Protein AF-A0A932QXE9-F1 (afdb_monomer_lite)

pLDDT: mean 86.68, std 8.73, range [63.66, 95.31]

Radius of gyration: 13.83 Å; chains: 1; bounding box: 29×25×40 Å

Secondary structure (DSSP, 8-state):
-HHHHHHHHHHHHHHHHHTT-PPPS---HHHHHHHTT-TT--HHHHHHHHHHHHHHHHHHS-S-HHHHHHH--HHHHHHHHHHHHHHHHHHHTT--

Sequence (96 aa):
MEHGHAALEKLIKGIITERDKNPPRIHSLLKLVSITLIDNVDDDIKTTLKELDRLYISVRYPDDINYIQSLLPEAKVDEVLKKVKGIYTMLEKNLK

Foldseek 3Di:
DQVLLVLLQVLLCLLCVVVVHHQDPDSQSLVSNVSNPDPPCDPVNSVLSNVVVVLNVCVVPPPDPVVNCVVDPPVNVVVSVVSSVVVSVVSVVSHD

Structure (mmCIF, N/CA/C/O backbone):
data_AF-A0A932QXE9-F1
#
_entry.id   AF-A0A932QXE9-F1
#
loop_
_atom_site.group_PDB
_atom_site.id
_atom_site.type_symbol
_atom_site.label_atom_id
_atom_site.label_alt_id
_atom_site.label_comp_id
_atom_site.label_asym_id
_atom_site.label_entity_id
_atom_site.label_seq_id
_atom_site.pdbx_PDB_ins_code
_atom_site.Cartn_x
_atom_site.Cartn_y
_atom_site.Cartn_z
_atom_site.occupancy
_atom_site.B_iso_or_equiv
_atom_site.auth_seq_id
_atom_site.auth_comp_id
_atom_site.auth_asym_id
_atom_site.auth_atom_id
_atom_site.pdbx_PDB_model_num
ATOM 1 N N . MET A 1 1 ? 9.332 -5.257 -7.366 1.00 69.94 1 MET A N 1
ATOM 2 C CA . MET A 1 1 ? 7.931 -4.796 -7.519 1.00 69.94 1 MET A CA 1
ATOM 3 C C . MET A 1 1 ? 6.949 -5.698 -6.791 1.00 69.94 1 MET A C 1
ATOM 5 O O . MET A 1 1 ? 6.252 -5.208 -5.913 1.00 69.94 1 MET A O 1
ATOM 9 N N . GLU A 1 2 ? 6.956 -7.006 -7.065 1.00 80.25 2 GLU A N 1
ATOM 10 C CA . GLU A 1 2 ? 6.088 -7.984 -6.390 1.00 80.25 2 GLU A CA 1
ATOM 11 C C . GLU A 1 2 ? 6.183 -7.936 -4.855 1.00 80.25 2 GLU A C 1
ATOM 13 O O . GLU A 1 2 ? 5.176 -7.793 -4.167 1.00 80.25 2 GLU A O 1
ATOM 18 N N . HIS A 1 3 ? 7.405 -7.953 -4.312 1.00 85.50 3 HIS A N 1
ATOM 19 C CA . HIS A 1 3 ? 7.622 -7.891 -2.864 1.00 85.50 3 HIS A CA 1
ATOM 20 C C . HIS A 1 3 ? 7.159 -6.571 -2.233 1.00 85.50 3 HIS A C 1
ATOM 22 O O . HIS A 1 3 ? 6.644 -6.586 -1.121 1.00 85.50 3 HIS A O 1
ATOM 28 N N . GLY A 1 4 ? 7.306 -5.443 -2.937 1.00 87.62 4 GLY A N 1
ATOM 29 C CA . GLY A 1 4 ? 6.864 -4.134 -2.446 1.00 87.62 4 GLY A CA 1
ATOM 30 C C . GLY A 1 4 ? 5.342 -4.045 -2.352 1.00 87.62 4 GLY A C 1
ATOM 31 O O . GLY A 1 4 ? 4.811 -3.597 -1.339 1.00 87.62 4 GLY A O 1
ATOM 32 N N . HIS A 1 5 ? 4.644 -4.554 -3.372 1.00 92.38 5 HIS A N 1
ATOM 33 C CA . HIS A 1 5 ? 3.187 -4.696 -3.345 1.00 92.38 5 HIS A CA 1
ATOM 34 C C . HIS A 1 5 ? 2.745 -5.613 -2.197 1.00 92.38 5 HIS A C 1
ATOM 36 O O . HIS A 1 5 ? 1.973 -5.195 -1.335 1.00 92.38 5 HIS A O 1
ATOM 42 N N . ALA A 1 6 ? 3.315 -6.819 -2.112 1.00 90.94 6 ALA A N 1
ATOM 43 C CA . ALA A 1 6 ? 2.947 -7.803 -1.098 1.00 90.94 6 ALA A CA 1
ATOM 44 C C . ALA A 1 6 ? 3.252 -7.346 0.342 1.00 90.94 6 ALA A C 1
ATOM 46 O O . ALA A 1 6 ? 2.567 -7.782 1.270 1.00 90.94 6 ALA A O 1
ATOM 47 N N . ALA A 1 7 ? 4.278 -6.512 0.546 1.00 93.88 7 ALA A N 1
ATOM 48 C CA . ALA A 1 7 ? 4.593 -5.911 1.840 1.00 93.88 7 ALA A CA 1
ATOM 49 C C . ALA A 1 7 ? 3.513 -4.906 2.264 1.00 93.88 7 ALA A C 1
ATOM 51 O O . ALA A 1 7 ? 2.970 -5.025 3.363 1.00 93.88 7 ALA A O 1
ATOM 52 N N . LEU A 1 8 ? 3.143 -3.975 1.375 1.00 95.12 8 LEU A N 1
ATOM 53 C CA . LEU A 1 8 ? 2.057 -3.025 1.633 1.00 95.12 8 LEU A CA 1
ATOM 54 C C . LEU A 1 8 ? 0.718 -3.738 1.838 1.00 95.12 8 LEU A C 1
ATOM 56 O O . LEU A 1 8 ? -0.031 -3.376 2.739 1.00 95.12 8 LEU A O 1
ATOM 60 N N . GLU A 1 9 ? 0.429 -4.784 1.061 1.00 95.31 9 GLU A N 1
ATOM 61 C CA . GLU A 1 9 ? -0.799 -5.566 1.216 1.00 95.31 9 GLU A CA 1
ATOM 62 C C . GLU A 1 9 ? -0.911 -6.164 2.623 1.00 95.31 9 GLU A C 1
ATOM 64 O O . GLU A 1 9 ? -1.948 -6.025 3.274 1.00 95.31 9 GLU A O 1
ATOM 69 N N . LYS A 1 10 ? 0.153 -6.823 3.099 1.00 94.81 10 LYS A N 1
ATOM 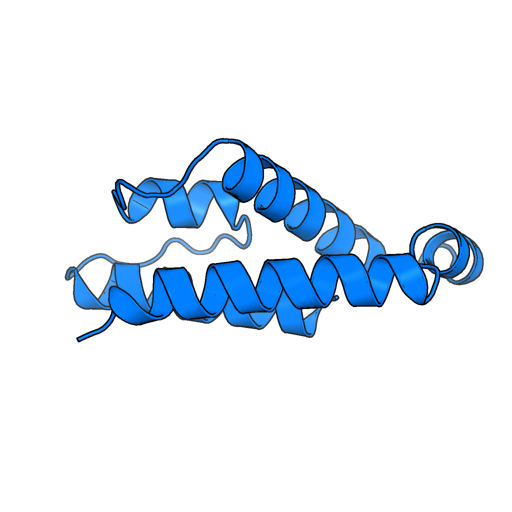70 C CA . LYS A 1 10 ? 0.175 -7.438 4.432 1.00 94.81 10 LYS A CA 1
ATOM 71 C C . LYS A 1 10 ? 0.050 -6.390 5.530 1.00 94.81 10 LYS A C 1
ATOM 73 O O . LYS A 1 10 ? -0.735 -6.596 6.449 1.00 94.81 10 LYS A O 1
ATOM 78 N N . LEU A 1 11 ? 0.755 -5.265 5.401 1.00 95.12 11 LEU A N 1
ATOM 79 C CA . LEU A 1 11 ? 0.667 -4.152 6.345 1.00 95.12 11 LEU A CA 1
ATOM 80 C C . LEU A 1 11 ? -0.765 -3.608 6.438 1.00 95.12 11 LEU A C 1
ATOM 82 O O . LEU A 1 11 ? -1.335 -3.552 7.524 1.00 95.12 11 LEU A O 1
ATOM 86 N N . ILE A 1 12 ? -1.384 -3.273 5.303 1.00 94.75 12 ILE A N 1
ATOM 87 C CA . ILE A 1 12 ? -2.750 -2.734 5.280 1.00 94.75 12 ILE A CA 1
ATOM 88 C C . ILE A 1 12 ? -3.741 -3.754 5.858 1.00 94.75 12 ILE A C 1
ATOM 90 O O . ILE A 1 12 ? -4.605 -3.387 6.650 1.00 94.75 12 ILE A O 1
ATOM 94 N N . LYS A 1 13 ? -3.612 -5.044 5.517 1.00 94.81 13 LYS A N 1
ATOM 95 C CA . LYS A 1 13 ? -4.456 -6.104 6.098 1.00 94.81 13 LYS A CA 1
ATOM 96 C C . LYS A 1 13 ? -4.238 -6.267 7.605 1.00 94.81 13 LYS A C 1
ATOM 98 O O . LYS A 1 13 ? -5.211 -6.526 8.311 1.00 94.81 13 LYS A O 1
ATOM 103 N N . GLY A 1 14 ? -3.013 -6.072 8.093 1.00 94.25 14 GLY A N 1
ATOM 104 C CA . GLY A 1 14 ? -2.700 -5.995 9.521 1.00 94.25 14 GLY A CA 1
ATOM 105 C C . GLY A 1 14 ? -3.467 -4.864 10.204 1.00 94.25 14 GLY A C 1
ATOM 106 O O . GLY A 1 14 ? -4.215 -5.126 11.138 1.00 94.25 14 GLY A O 1
ATOM 107 N N . ILE A 1 15 ? -3.412 -3.648 9.649 1.00 93.56 15 ILE A N 1
ATOM 108 C CA . ILE A 1 15 ? -4.152 -2.483 10.172 1.00 93.56 15 ILE A CA 1
ATOM 109 C C . ILE A 1 15 ? -5.668 -2.733 10.186 1.00 93.56 15 ILE A C 1
ATOM 111 O O . ILE A 1 15 ? -6.360 -2.329 11.117 1.00 93.56 15 ILE A O 1
ATOM 115 N N . ILE A 1 16 ? -6.216 -3.387 9.154 1.00 93.75 16 ILE A N 1
ATOM 116 C CA . ILE A 1 16 ? -7.639 -3.764 9.134 1.00 93.75 16 ILE A CA 1
ATOM 117 C C . ILE A 1 16 ? -7.945 -4.736 10.284 1.00 93.75 16 ILE A C 1
ATOM 119 O O . ILE A 1 16 ? -8.942 -4.554 10.980 1.00 93.75 16 ILE A O 1
ATOM 123 N N . THR A 1 17 ? -7.078 -5.729 10.491 1.00 93.19 17 THR A N 1
ATOM 124 C CA . THR A 1 17 ? -7.243 -6.766 11.520 1.00 93.19 17 THR A CA 1
ATOM 125 C C . THR A 1 17 ? -7.171 -6.189 12.933 1.00 93.19 17 THR A C 1
ATOM 127 O O . THR A 1 17 ? -8.017 -6.522 13.754 1.00 93.19 17 THR A O 1
ATOM 130 N N . GLU A 1 18 ? -6.239 -5.272 13.209 1.00 91.25 18 GLU A N 1
ATOM 131 C CA . GLU A 1 18 ? -6.129 -4.586 14.511 1.00 91.25 18 GLU A CA 1
ATOM 132 C C . GLU A 1 18 ? -7.360 -3.754 14.878 1.00 91.25 18 GLU A C 1
ATOM 134 O O . GLU A 1 18 ? -7.590 -3.451 16.045 1.00 91.25 18 GLU A O 1
ATOM 139 N N . ARG A 1 19 ? -8.165 -3.370 13.887 1.00 89.50 19 ARG A N 1
ATOM 140 C CA . ARG A 1 19 ? -9.414 -2.625 14.089 1.00 89.50 19 ARG A CA 1
ATOM 141 C C . ARG A 1 19 ? -10.625 -3.551 14.210 1.00 89.50 19 ARG A C 1
ATOM 143 O O . ARG A 1 19 ? -11.733 -3.136 13.871 1.00 89.50 19 ARG A O 1
ATOM 150 N N . ASP A 1 20 ? -10.398 -4.801 14.611 1.00 84.62 20 ASP A N 1
ATOM 151 C CA . ASP A 1 20 ? -11.395 -5.868 14.755 1.00 84.62 20 ASP A CA 1
ATOM 152 C C . ASP A 1 20 ? -12.230 -6.114 13.482 1.00 84.62 20 ASP A C 1
ATOM 154 O O . ASP A 1 20 ? -13.383 -6.550 13.529 1.00 84.62 20 ASP A O 1
ATOM 158 N N . LYS A 1 21 ? -11.653 -5.837 12.303 1.00 86.25 21 LYS A N 1
ATOM 159 C CA . LYS A 1 21 ? -12.276 -6.115 11.003 1.00 86.25 21 LYS A CA 1
ATOM 160 C C . LYS A 1 21 ? -11.590 -7.296 10.330 1.00 86.25 21 LYS A C 1
ATOM 162 O O . LYS A 1 21 ? -10.373 -7.428 10.344 1.00 86.25 21 LYS A O 1
ATOM 167 N N . ASN A 1 22 ? -12.370 -8.107 9.622 1.00 90.50 22 ASN A N 1
ATOM 168 C CA . ASN A 1 22 ? -11.814 -9.149 8.764 1.00 90.50 22 ASN A CA 1
ATOM 169 C C . ASN A 1 22 ? -11.338 -8.545 7.431 1.00 90.50 22 ASN A C 1
ATOM 171 O O . ASN A 1 22 ? -12.163 -7.989 6.695 1.00 90.50 22 ASN A O 1
ATOM 175 N N . PRO A 1 23 ? -10.044 -8.655 7.073 1.00 91.50 23 PRO A N 1
ATOM 176 C CA . PRO A 1 23 ? -9.562 -8.144 5.799 1.00 91.50 23 PRO A CA 1
ATOM 177 C C . PRO A 1 23 ? -10.166 -8.937 4.628 1.00 91.50 23 PRO A C 1
ATOM 179 O O . PRO A 1 23 ? -10.145 -10.172 4.634 1.00 91.50 23 PRO A O 1
ATOM 182 N N . PRO A 1 24 ? -10.682 -8.265 3.583 1.00 92.06 24 PRO A N 1
ATOM 183 C CA . PRO A 1 24 ? -11.222 -8.955 2.420 1.00 92.06 24 PRO A CA 1
ATOM 184 C C . PRO A 1 24 ? -10.127 -9.705 1.650 1.00 92.06 24 PRO A C 1
ATOM 186 O O . PRO A 1 24 ? -8.966 -9.288 1.589 1.00 92.06 24 PRO A O 1
ATOM 189 N N . ARG A 1 25 ? -10.519 -10.798 0.986 1.00 92.25 25 ARG A N 1
ATOM 190 C CA . ARG A 1 25 ? -9.646 -11.611 0.119 1.00 92.25 25 ARG A CA 1
ATOM 191 C C . ARG A 1 25 ? -9.428 -10.946 -1.245 1.00 92.25 25 ARG A C 1
ATOM 193 O O . ARG A 1 25 ? -9.792 -11.486 -2.282 1.00 92.25 25 ARG A O 1
ATOM 200 N N . ILE A 1 26 ? -8.859 -9.744 -1.227 1.00 92.81 26 ILE A N 1
ATOM 201 C CA . ILE A 1 26 ? -8.476 -8.967 -2.411 1.00 92.81 26 ILE A CA 1
ATOM 202 C C . ILE A 1 26 ? -7.007 -8.540 -2.310 1.00 92.81 26 ILE A C 1
ATOM 204 O O . ILE A 1 26 ? -6.443 -8.499 -1.214 1.00 92.81 26 ILE A O 1
ATOM 208 N N . HIS A 1 27 ? -6.417 -8.200 -3.456 1.00 90.06 27 HIS A N 1
ATOM 209 C CA . HIS A 1 27 ? -5.027 -7.736 -3.578 1.00 90.06 27 HIS A CA 1
ATOM 210 C C . HIS A 1 27 ? -4.911 -6.264 -3.993 1.00 90.06 27 HIS A C 1
ATOM 212 O O . HIS A 1 27 ? -3.809 -5.757 -4.142 1.00 90.06 27 HIS A O 1
ATOM 218 N N . SER A 1 28 ? -6.033 -5.567 -4.207 1.00 93.31 28 SER A N 1
ATOM 219 C CA . SER A 1 28 ? -5.977 -4.155 -4.591 1.00 93.31 28 SER A CA 1
ATOM 220 C C . SER A 1 28 ? -5.628 -3.293 -3.386 1.00 93.31 28 SER A C 1
ATOM 222 O O . SER A 1 28 ? -6.448 -3.147 -2.474 1.00 93.31 28 SER A O 1
ATOM 224 N N . LEU A 1 29 ? -4.437 -2.696 -3.405 1.00 94.56 29 LEU A N 1
ATOM 225 C CA . LEU A 1 29 ? -3.956 -1.834 -2.327 1.00 94.56 29 LEU A CA 1
ATOM 226 C C . LEU A 1 29 ? -4.863 -0.617 -2.142 1.00 94.56 29 LEU A C 1
ATOM 228 O O . LEU A 1 29 ? -5.189 -0.262 -1.012 1.00 94.56 29 LEU A O 1
ATOM 232 N N . LEU A 1 30 ? -5.339 -0.024 -3.244 1.00 93.25 30 LEU A N 1
ATOM 233 C CA . LEU A 1 30 ? -6.232 1.136 -3.199 1.00 93.25 30 LEU A CA 1
ATOM 234 C C . LEU A 1 30 ? -7.566 0.810 -2.507 1.00 93.25 30 LEU A C 1
ATOM 236 O O . LEU A 1 30 ? -8.065 1.591 -1.698 1.00 93.25 30 LEU A O 1
ATOM 240 N N . LYS A 1 31 ? -8.144 -0.363 -2.789 1.00 92.81 31 LYS A N 1
ATOM 241 C CA . LYS A 1 31 ? -9.369 -0.802 -2.105 1.00 92.81 31 LYS A CA 1
ATOM 242 C C . LYS A 1 31 ? -9.097 -1.119 -0.639 1.00 92.81 31 LYS A C 1
ATOM 244 O O . LYS A 1 31 ? -9.876 -0.714 0.215 1.00 92.81 31 LYS A O 1
ATOM 249 N N . LEU A 1 32 ? -7.996 -1.807 -0.339 1.00 94.75 32 LEU A N 1
ATOM 250 C CA . LEU A 1 32 ? -7.637 -2.157 1.034 1.00 94.75 32 LEU A CA 1
ATOM 251 C C . LEU A 1 32 ? -7.424 -0.908 1.901 1.00 94.75 32 LEU A C 1
ATOM 253 O O . LEU A 1 32 ? -7.991 -0.831 2.987 1.00 94.75 32 LEU A O 1
ATOM 257 N N . VAL A 1 33 ? -6.695 0.100 1.410 1.00 92.94 33 VAL A N 1
ATOM 258 C CA . VAL A 1 33 ? -6.450 1.333 2.176 1.00 92.94 33 VAL A CA 1
ATOM 259 C C . VAL A 1 33 ? -7.727 2.160 2.373 1.00 92.94 33 VAL A C 1
ATOM 261 O O . VAL A 1 33 ? -7.893 2.821 3.389 1.00 92.94 33 VAL A O 1
ATOM 264 N N . SER A 1 34 ? -8.698 2.084 1.458 1.00 91.38 34 SER A N 1
ATOM 265 C CA . SER A 1 34 ? -9.987 2.765 1.661 1.00 91.38 34 SER A CA 1
ATOM 266 C C . SER A 1 34 ? -10.790 2.199 2.846 1.00 91.38 34 SER A C 1
ATOM 268 O O . SER A 1 34 ? -11.576 2.912 3.463 1.00 91.38 34 SER A O 1
ATOM 270 N N . ILE A 1 35 ? -10.560 0.932 3.214 1.00 91.50 35 ILE A N 1
ATOM 271 C CA . ILE A 1 35 ? -11.242 0.256 4.332 1.00 91.50 35 ILE A CA 1
ATOM 272 C C . ILE A 1 35 ? -10.638 0.662 5.680 1.00 91.50 35 ILE A C 1
ATOM 274 O O . ILE A 1 35 ? -11.326 0.616 6.709 1.00 91.50 35 ILE A O 1
ATOM 278 N N . THR A 1 36 ? -9.362 1.059 5.687 1.00 87.44 36 THR A N 1
ATOM 279 C CA . THR A 1 36 ? -8.678 1.461 6.913 1.00 87.44 36 THR A CA 1
ATOM 280 C C . THR A 1 36 ? -9.128 2.824 7.412 1.00 87.44 36 THR A C 1
ATOM 282 O O . THR A 1 36 ? -8.827 3.108 8.555 1.00 87.44 36 THR A O 1
ATOM 285 N N . LEU A 1 37 ? -9.856 3.654 6.650 1.00 82.56 37 LEU A N 1
ATOM 286 C CA . LEU A 1 37 ? -10.278 5.000 7.091 1.00 82.56 37 LEU A CA 1
ATOM 287 C C . LEU A 1 37 ? -9.104 5.812 7.676 1.00 82.56 37 LEU A C 1
ATOM 289 O O . LEU A 1 37 ? -9.188 6.350 8.776 1.00 82.56 37 LEU A O 1
ATOM 293 N N . ILE A 1 38 ? -7.957 5.776 6.998 1.00 86.69 38 ILE A N 1
ATOM 294 C CA . ILE A 1 38 ? -6.770 6.535 7.391 1.00 86.69 38 ILE A CA 1
ATOM 295 C C . ILE A 1 38 ? -6.828 7.896 6.687 1.00 86.69 38 ILE A C 1
ATOM 297 O O . ILE A 1 38 ? -6.899 7.947 5.460 1.00 86.69 38 ILE A O 1
ATOM 301 N N . ASP A 1 39 ? -6.772 8.983 7.456 1.00 78.69 39 ASP A N 1
ATOM 302 C CA . ASP A 1 39 ? -7.025 10.341 6.951 1.00 78.69 39 ASP A CA 1
ATOM 303 C C . ASP A 1 39 ? -5.869 10.938 6.129 1.00 78.69 39 ASP A C 1
ATOM 305 O O . ASP A 1 39 ? -6.081 11.849 5.334 1.00 78.69 39 ASP A O 1
ATOM 309 N N . ASN A 1 40 ? -4.643 10.425 6.271 1.00 82.62 40 ASN A N 1
ATOM 310 C CA . ASN A 1 40 ? -3.454 10.936 5.573 1.00 82.62 40 ASN A CA 1
ATOM 311 C C . ASN A 1 40 ? -3.140 10.211 4.250 1.00 82.62 40 ASN A C 1
ATOM 313 O O . ASN A 1 40 ? -2.003 10.235 3.786 1.00 82.62 40 ASN A O 1
ATOM 317 N N . VAL A 1 41 ? -4.137 9.572 3.631 1.00 90.31 41 VAL A N 1
ATOM 318 C CA . VAL A 1 41 ? -4.007 8.953 2.302 1.00 90.31 41 VAL A CA 1
ATOM 319 C C . VAL A 1 41 ? -4.462 9.942 1.229 1.00 90.31 41 VAL A C 1
ATOM 321 O O . VAL A 1 41 ? -5.632 9.975 0.835 1.00 90.31 41 VAL A O 1
ATOM 324 N N . ASP A 1 42 ? -3.521 10.754 0.756 1.00 91.62 42 ASP A N 1
ATOM 325 C CA . ASP A 1 42 ? -3.746 11.727 -0.313 1.00 91.62 42 ASP A CA 1
ATOM 326 C C . ASP A 1 42 ? -3.800 11.091 -1.719 1.00 91.62 42 ASP A C 1
ATOM 328 O O . ASP A 1 42 ? -3.693 9.873 -1.905 1.00 91.62 42 ASP A O 1
ATOM 332 N N . ASP A 1 43 ? -4.020 11.927 -2.734 1.00 91.69 43 ASP A N 1
ATOM 333 C CA . ASP A 1 43 ? -4.174 11.475 -4.116 1.00 91.69 43 ASP A CA 1
ATOM 334 C C . ASP A 1 43 ? -2.861 11.004 -4.765 1.00 91.69 43 ASP A C 1
ATOM 336 O O . ASP A 1 43 ? -2.907 10.156 -5.663 1.00 91.69 43 ASP A O 1
ATOM 340 N N . ASP A 1 44 ? -1.697 11.466 -4.296 1.00 91.31 44 ASP A N 1
ATOM 341 C CA . ASP A 1 44 ? -0.395 10.973 -4.767 1.00 91.31 44 ASP A CA 1
ATOM 342 C C . ASP A 1 44 ? -0.156 9.538 -4.276 1.00 91.31 44 ASP A C 1
ATOM 344 O O . ASP A 1 44 ? 0.203 8.642 -5.053 1.00 91.31 44 ASP A O 1
ATOM 348 N N . ILE A 1 45 ? -0.490 9.270 -3.010 1.00 92.94 45 ILE A N 1
ATOM 349 C CA . ILE A 1 45 ? -0.457 7.923 -2.437 1.00 92.94 45 ILE A CA 1
ATOM 350 C C . ILE A 1 45 ? -1.427 7.014 -3.189 1.00 92.94 45 ILE A C 1
ATOM 352 O O . ILE A 1 45 ? -1.036 5.932 -3.629 1.00 92.94 45 ILE A O 1
ATOM 356 N N . LYS A 1 46 ? -2.679 7.441 -3.407 1.00 93.31 46 LYS A N 1
ATOM 357 C CA . LYS A 1 46 ? -3.661 6.645 -4.172 1.00 93.31 46 LYS A CA 1
ATOM 358 C C . LYS A 1 46 ? -3.169 6.334 -5.584 1.00 93.31 46 LYS A C 1
ATOM 360 O O . LYS A 1 46 ? -3.341 5.206 -6.055 1.00 93.31 46 LYS A O 1
ATOM 365 N N . THR A 1 47 ? -2.552 7.310 -6.248 1.00 93.12 47 THR A N 1
ATOM 366 C CA . THR A 1 47 ? -1.975 7.143 -7.588 1.00 93.12 47 THR A CA 1
ATOM 367 C C . THR A 1 47 ? -0.860 6.103 -7.571 1.00 93.12 47 THR A C 1
ATOM 369 O O . THR A 1 47 ? -0.881 5.170 -8.375 1.00 93.12 47 THR A O 1
ATOM 372 N N . THR A 1 48 ? 0.040 6.187 -6.592 1.00 92.25 48 THR A N 1
ATOM 373 C CA . THR A 1 48 ? 1.127 5.222 -6.398 1.00 92.25 48 THR A CA 1
ATOM 374 C C . THR A 1 48 ? 0.600 3.810 -6.121 1.00 92.25 48 THR A C 1
ATOM 376 O O . THR A 1 48 ? 1.058 2.845 -6.731 1.00 92.25 48 THR A O 1
ATOM 379 N N . LEU A 1 49 ? -0.402 3.654 -5.249 1.00 93.19 49 LEU A N 1
ATOM 380 C CA . LEU A 1 49 ? -1.007 2.347 -4.956 1.00 93.19 49 LEU A CA 1
ATOM 381 C C . LEU A 1 49 ? -1.660 1.724 -6.198 1.00 93.19 49 LEU A C 1
ATOM 383 O O . LEU A 1 49 ? -1.542 0.521 -6.428 1.00 93.19 49 LEU A O 1
ATOM 387 N N . LYS A 1 50 ? -2.315 2.542 -7.030 1.00 92.38 50 LYS A N 1
ATOM 388 C CA . LYS A 1 50 ? -2.913 2.100 -8.297 1.00 92.38 50 LYS A CA 1
ATOM 389 C C . LYS A 1 50 ? -1.856 1.692 -9.327 1.00 92.38 50 LYS A C 1
ATOM 391 O O . LYS A 1 50 ? -2.069 0.731 -10.066 1.00 92.38 50 LYS A O 1
ATOM 396 N N . GLU A 1 51 ? -0.735 2.407 -9.389 1.00 90.00 51 GLU A N 1
ATOM 397 C CA . GLU A 1 51 ? 0.418 2.046 -10.224 1.00 90.00 51 GLU A CA 1
ATOM 398 C C . GLU A 1 51 ? 1.008 0.697 -9.782 1.00 90.00 51 GLU A C 1
ATOM 400 O O . GLU A 1 51 ? 1.213 -0.190 -10.611 1.00 90.00 51 GLU A O 1
ATOM 405 N N . LEU A 1 52 ? 1.180 0.493 -8.474 1.00 90.00 52 LEU A N 1
ATOM 406 C CA . LEU A 1 52 ? 1.656 -0.770 -7.905 1.00 90.00 52 LEU A CA 1
ATOM 407 C C . LEU A 1 52 ? 0.718 -1.945 -8.194 1.00 90.00 52 LEU A C 1
ATOM 409 O O . LEU A 1 52 ? 1.200 -3.012 -8.569 1.00 90.00 52 LEU A O 1
ATOM 413 N N . ASP A 1 53 ? -0.600 -1.758 -8.066 1.00 90.31 53 ASP A N 1
ATOM 414 C CA . ASP A 1 53 ? -1.596 -2.784 -8.411 1.00 90.31 53 ASP A CA 1
ATOM 415 C C . ASP A 1 53 ? -1.451 -3.234 -9.880 1.00 90.31 53 ASP A C 1
ATOM 417 O O . ASP A 1 53 ? -1.527 -4.428 -10.174 1.00 90.31 53 ASP A O 1
ATOM 421 N N . ARG A 1 54 ? -1.197 -2.298 -10.808 1.00 86.31 54 ARG A N 1
ATOM 422 C CA . ARG A 1 54 ? -0.969 -2.609 -12.232 1.00 86.31 54 ARG A CA 1
ATOM 423 C C . ARG A 1 54 ? 0.331 -3.376 -12.443 1.00 86.31 54 ARG A C 1
ATOM 425 O O . ARG A 1 54 ? 0.319 -4.433 -13.069 1.00 86.31 54 ARG A O 1
ATOM 432 N N . LEU A 1 55 ? 1.432 -2.877 -11.882 1.00 82.75 55 LEU A N 1
ATOM 433 C CA . LEU A 1 55 ? 2.753 -3.496 -12.023 1.00 82.75 55 LEU A CA 1
ATOM 434 C C . LEU A 1 55 ? 2.793 -4.904 -11.409 1.00 82.75 55 LEU A C 1
ATOM 436 O O . LEU A 1 55 ? 3.456 -5.790 -11.941 1.00 82.75 55 LEU A O 1
ATOM 440 N N . TYR A 1 56 ? 2.046 -5.147 -10.331 1.00 80.56 56 TYR A N 1
ATOM 441 C CA . TYR A 1 56 ? 1.931 -6.464 -9.702 1.00 80.56 56 TYR A CA 1
ATOM 442 C C . TYR A 1 56 ? 1.207 -7.504 -10.571 1.00 80.56 56 TYR A C 1
ATOM 444 O O . TYR A 1 56 ? 1.501 -8.698 -10.478 1.00 80.56 56 TYR A O 1
ATOM 452 N N . ILE A 1 57 ? 0.265 -7.076 -11.417 1.00 70.38 57 ILE A N 1
ATOM 453 C CA . ILE A 1 57 ? -0.375 -7.955 -12.406 1.00 70.38 57 ILE A CA 1
ATOM 454 C C . ILE A 1 57 ? 0.606 -8.235 -13.547 1.00 70.38 57 ILE A C 1
ATOM 456 O O . ILE A 1 57 ? 0.830 -9.398 -13.871 1.00 70.38 57 ILE A O 1
ATOM 460 N N . SER A 1 58 ? 1.239 -7.190 -14.092 1.00 70.25 58 SER A N 1
ATOM 461 C CA . SER A 1 58 ? 2.176 -7.312 -15.215 1.00 70.25 58 SER A CA 1
ATOM 462 C C . SER A 1 58 ? 3.360 -8.227 -14.904 1.00 70.25 58 SER A C 1
ATOM 464 O O . SER A 1 58 ? 3.735 -9.031 -15.740 1.00 70.25 58 SER A O 1
ATOM 466 N N . VAL A 1 59 ? 3.921 -8.164 -13.692 1.00 69.25 59 VAL A N 1
ATOM 467 C CA . VAL A 1 59 ? 5.079 -8.995 -13.302 1.00 69.25 59 VAL A CA 1
ATOM 468 C C . VAL A 1 59 ? 4.724 -10.475 -13.109 1.00 69.25 59 VAL A C 1
ATOM 470 O O . VAL A 1 59 ? 5.596 -11.327 -13.248 1.00 69.25 59 VAL A O 1
ATOM 473 N N . ARG A 1 60 ? 3.456 -10.807 -12.824 1.00 67.25 60 ARG A N 1
ATOM 474 C CA . ARG A 1 60 ? 3.019 -12.197 -12.589 1.00 67.25 60 ARG A CA 1
ATOM 475 C C . ARG A 1 60 ? 2.571 -12.944 -13.840 1.00 67.25 60 ARG A C 1
ATOM 477 O O . ARG A 1 60 ? 2.558 -14.170 -13.818 1.00 67.25 60 ARG A O 1
ATOM 484 N N . TYR A 1 61 ? 2.264 -12.226 -14.914 1.00 67.38 61 TYR A N 1
ATOM 485 C CA . TYR A 1 61 ? 2.014 -12.799 -16.234 1.00 67.38 61 TYR A CA 1
ATOM 486 C C . TYR A 1 61 ? 3.024 -12.204 -17.214 1.00 67.38 61 TYR A C 1
ATOM 488 O O . TYR A 1 61 ? 2.686 -11.291 -17.969 1.00 67.38 61 TYR A O 1
ATOM 496 N N . PRO A 1 62 ? 4.294 -12.648 -17.153 1.00 63.84 62 PRO A N 1
ATOM 497 C CA . PRO A 1 62 ? 5.329 -12.191 -18.059 1.00 63.84 62 PRO A CA 1
ATOM 498 C C . PRO A 1 62 ? 5.131 -12.860 -19.418 1.00 63.84 62 PRO A C 1
ATOM 500 O O . PRO A 1 62 ? 5.933 -13.692 -19.830 1.00 63.84 62 PRO A O 1
ATOM 503 N N . ASP A 1 63 ? 4.055 -12.496 -20.115 1.00 66.31 63 ASP A N 1
ATOM 504 C CA . ASP A 1 63 ? 3.847 -12.915 -21.501 1.00 66.31 63 ASP A CA 1
ATOM 505 C C . ASP A 1 63 ? 5.015 -12.417 -22.382 1.00 66.31 63 ASP A C 1
ATOM 507 O O . ASP A 1 63 ? 5.351 -13.046 -23.381 1.00 66.31 63 ASP A O 1
ATOM 511 N N . ASP A 1 64 ? 5.698 -11.337 -21.962 1.00 69.38 64 ASP A N 1
ATOM 512 C CA . ASP A 1 64 ? 6.953 -10.856 -22.543 1.00 69.38 64 ASP A CA 1
ATOM 513 C C . ASP A 1 64 ? 7.863 -10.188 -21.484 1.00 69.38 64 ASP A C 1
ATOM 515 O O . ASP A 1 64 ? 7.612 -9.077 -21.007 1.00 69.38 64 ASP A O 1
ATOM 519 N N . ILE A 1 65 ? 8.956 -10.863 -21.113 1.00 71.25 65 ILE A N 1
ATOM 520 C CA . ILE A 1 65 ? 9.964 -10.352 -20.165 1.00 71.25 65 ILE A CA 1
ATOM 521 C C . ILE A 1 65 ? 10.623 -9.059 -20.675 1.00 71.2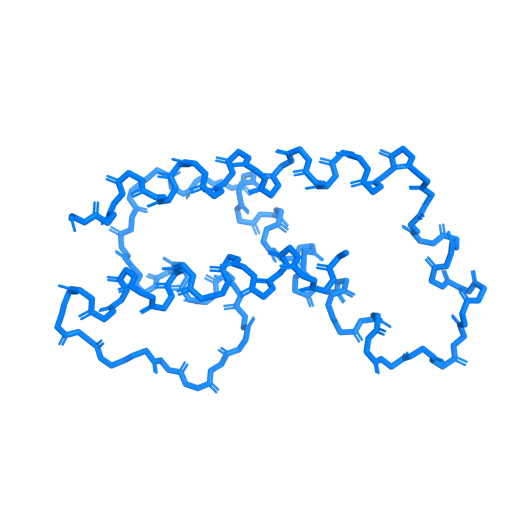5 65 ILE A C 1
ATOM 523 O O . ILE A 1 65 ? 10.913 -8.169 -19.871 1.00 71.25 65 ILE A O 1
ATOM 527 N N . ASN A 1 66 ? 10.824 -8.914 -21.990 1.00 71.56 66 ASN A N 1
ATOM 528 C CA . ASN A 1 66 ? 11.454 -7.723 -22.567 1.00 71.56 66 ASN A CA 1
ATOM 529 C C . ASN A 1 66 ? 10.536 -6.504 -22.434 1.00 71.56 66 ASN A C 1
ATOM 531 O O . ASN A 1 66 ? 10.993 -5.404 -22.114 1.00 71.56 66 ASN A O 1
ATOM 535 N N . TYR A 1 67 ? 9.226 -6.706 -22.602 1.00 75.06 67 TYR A N 1
ATOM 536 C CA . TYR A 1 67 ? 8.233 -5.664 -22.361 1.00 75.06 67 TYR A CA 1
ATOM 537 C C . TYR A 1 67 ? 8.269 -5.188 -20.903 1.00 75.06 67 TYR A C 1
ATOM 539 O O . TYR A 1 67 ? 8.316 -3.985 -20.648 1.00 75.06 67 TYR A O 1
ATOM 547 N N . ILE A 1 68 ? 8.353 -6.103 -19.935 1.00 72.25 68 ILE A N 1
ATOM 548 C CA . ILE A 1 68 ? 8.444 -5.740 -18.511 1.00 72.25 68 ILE A CA 1
ATOM 549 C C . ILE A 1 68 ? 9.733 -4.977 -18.198 1.00 72.25 68 ILE A C 1
ATOM 551 O O . ILE A 1 68 ? 9.684 -3.982 -17.475 1.00 72.25 68 ILE A O 1
ATOM 555 N N . GLN A 1 69 ? 10.871 -5.394 -18.757 1.00 73.12 69 GLN A N 1
ATOM 556 C CA . GLN A 1 69 ? 12.134 -4.668 -18.600 1.00 73.12 69 GLN A CA 1
ATOM 557 C C . GLN A 1 69 ? 12.048 -3.245 -19.168 1.00 73.12 69 GLN A C 1
ATOM 559 O O . GLN A 1 69 ? 12.549 -2.310 -18.546 1.00 73.12 69 GLN A O 1
ATOM 564 N N . SER A 1 70 ? 11.344 -3.053 -20.290 1.00 76.62 70 SER A N 1
ATOM 565 C CA . SER A 1 70 ? 11.104 -1.718 -20.857 1.00 76.62 70 SER A CA 1
ATOM 566 C C . SER A 1 70 ? 10.214 -0.832 -19.973 1.00 76.62 70 SER A C 1
ATOM 568 O O . SER A 1 70 ? 10.388 0.385 -19.941 1.00 76.62 70 SER A O 1
ATOM 570 N N . LEU A 1 71 ? 9.288 -1.432 -19.217 1.00 73.56 71 LEU A N 1
ATOM 571 C CA . LEU A 1 71 ? 8.393 -0.725 -18.297 1.00 73.56 71 LEU A CA 1
ATOM 572 C C . LEU A 1 71 ? 9.060 -0.372 -16.960 1.00 73.56 71 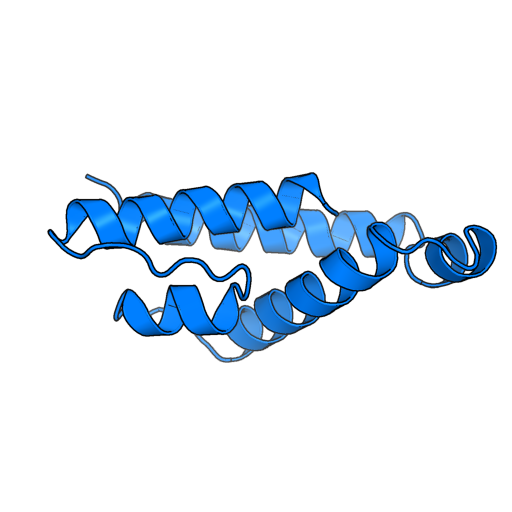LEU A C 1
ATOM 574 O O . LEU A 1 71 ? 8.577 0.508 -16.244 1.00 73.56 71 LEU A O 1
ATOM 578 N N . LEU A 1 72 ? 10.137 -1.072 -16.599 1.00 79.12 72 LEU A N 1
ATOM 579 C CA . LEU A 1 72 ? 10.803 -0.976 -15.301 1.00 79.12 72 LEU A CA 1
ATOM 580 C C . LEU A 1 72 ? 12.323 -0.795 -15.453 1.00 79.12 72 LEU A C 1
ATOM 582 O O . LEU A 1 72 ? 13.088 -1.652 -15.004 1.00 79.12 72 LEU A O 1
ATOM 586 N N . PRO A 1 73 ? 12.789 0.325 -16.038 1.00 85.12 73 PRO A N 1
ATOM 587 C CA . PRO A 1 73 ? 14.201 0.680 -15.966 1.00 85.12 73 PRO A CA 1
ATOM 588 C C . PRO A 1 73 ? 14.619 0.907 -14.505 1.00 85.12 73 PRO A C 1
ATOM 590 O O . PRO A 1 73 ? 13.797 1.288 -13.670 1.00 85.12 73 PRO A O 1
ATOM 593 N N . GLU A 1 74 ? 15.904 0.724 -14.199 1.00 85.94 74 GLU A N 1
ATOM 594 C CA . GLU A 1 74 ? 16.455 0.812 -12.835 1.00 85.94 74 GLU A CA 1
ATOM 595 C C . GLU A 1 74 ? 16.022 2.090 -12.098 1.00 85.94 74 GLU A C 1
ATOM 597 O O . GLU A 1 74 ? 15.463 2.021 -11.007 1.00 85.94 74 GLU A O 1
ATOM 602 N N . ALA A 1 75 ? 16.123 3.249 -12.757 1.00 87.69 75 ALA A N 1
ATOM 603 C CA . ALA A 1 75 ? 15.689 4.528 -12.194 1.00 87.69 75 ALA A CA 1
ATOM 604 C C . ALA A 1 75 ? 14.201 4.546 -11.786 1.00 87.69 75 ALA A C 1
ATOM 606 O O . ALA A 1 75 ? 13.835 5.139 -10.770 1.00 87.69 75 ALA A O 1
ATOM 607 N N . LYS A 1 76 ? 13.331 3.878 -12.557 1.00 85.50 76 LYS A N 1
ATOM 608 C CA . LYS A 1 76 ? 11.901 3.763 -12.240 1.00 85.50 76 LYS A CA 1
ATOM 609 C C . LYS A 1 76 ? 11.673 2.803 -11.077 1.00 85.50 76 LYS A C 1
ATOM 611 O O . LYS A 1 76 ? 10.821 3.064 -10.230 1.00 85.50 76 LYS A O 1
ATOM 616 N N . VAL A 1 77 ? 12.434 1.710 -11.012 1.00 87.25 77 VAL A N 1
ATOM 617 C CA . VAL A 1 77 ? 12.391 0.774 -9.881 1.00 87.25 77 VAL A CA 1
ATOM 618 C C . VAL A 1 77 ? 12.776 1.491 -8.589 1.00 87.25 77 VAL A C 1
ATOM 620 O O . VAL A 1 77 ? 12.046 1.381 -7.605 1.00 87.25 77 VAL A O 1
ATOM 623 N N . ASP A 1 78 ? 13.848 2.280 -8.603 1.00 89.56 78 ASP A N 1
ATOM 624 C CA . ASP A 1 78 ? 14.298 3.052 -7.443 1.00 89.56 78 ASP A CA 1
ATOM 625 C C . ASP A 1 78 ? 13.276 4.101 -7.001 1.00 89.56 78 ASP A C 1
ATOM 627 O O . ASP A 1 78 ? 12.973 4.215 -5.807 1.00 89.56 78 ASP A O 1
ATOM 631 N N . GLU A 1 79 ? 12.691 4.832 -7.955 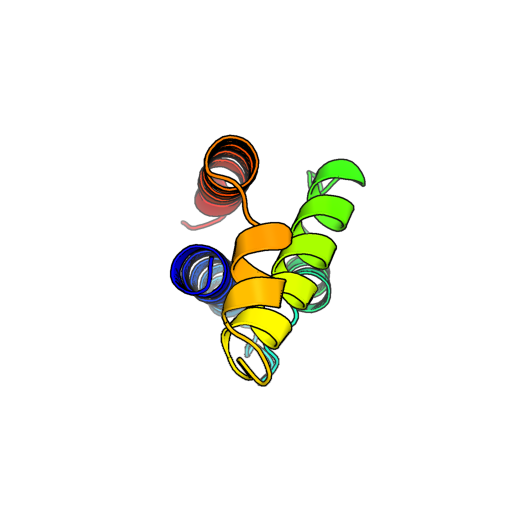1.00 90.19 79 GLU A N 1
ATOM 632 C CA . GLU A 1 79 ? 11.615 5.790 -7.688 1.00 90.19 79 GLU A CA 1
ATOM 633 C C . GLU A 1 79 ? 10.440 5.099 -6.983 1.00 90.19 79 GLU A C 1
ATOM 635 O O . GLU A 1 79 ? 9.982 5.546 -5.925 1.00 90.19 79 GLU A O 1
ATOM 640 N N . VAL A 1 80 ? 9.974 3.975 -7.533 1.00 88.19 80 VAL A N 1
ATOM 641 C CA . VAL A 1 80 ? 8.838 3.244 -6.971 1.00 88.19 80 VAL A CA 1
ATOM 642 C C . VAL A 1 80 ? 9.183 2.653 -5.605 1.00 88.19 80 VAL A C 1
ATOM 644 O O . VAL A 1 80 ? 8.374 2.749 -4.682 1.00 88.19 80 VAL A O 1
ATOM 647 N N . LEU A 1 81 ? 10.382 2.096 -5.419 1.00 90.25 81 LEU A N 1
ATOM 648 C CA . LEU A 1 81 ? 10.823 1.581 -4.120 1.00 90.25 81 LEU A CA 1
ATOM 649 C C . LEU A 1 81 ? 10.873 2.679 -3.055 1.00 90.25 81 LEU A C 1
ATOM 651 O O . LEU A 1 81 ? 10.473 2.439 -1.913 1.00 90.25 81 LEU A O 1
ATOM 655 N N . LYS A 1 82 ? 11.319 3.888 -3.411 1.00 93.38 82 LYS A N 1
ATOM 656 C CA . LYS A 1 82 ? 11.319 5.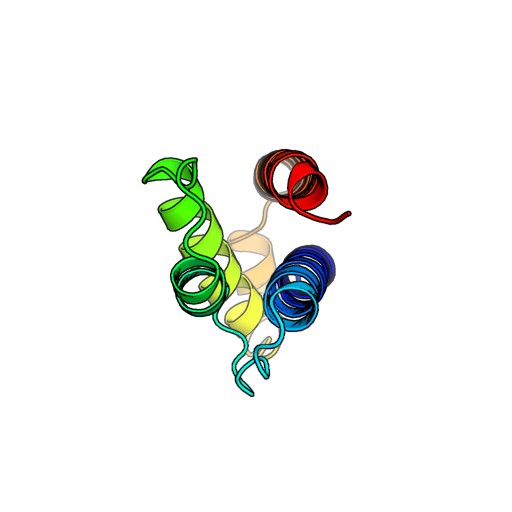036 -2.499 1.00 93.38 82 LYS A CA 1
ATOM 657 C C . LYS A 1 82 ? 9.898 5.410 -2.076 1.00 93.38 82 LYS A C 1
ATOM 659 O O . LYS A 1 82 ? 9.661 5.607 -0.883 1.00 93.38 82 LYS A O 1
ATOM 664 N N . LYS A 1 83 ? 8.946 5.437 -3.015 1.00 93.06 83 LYS A N 1
ATOM 665 C CA . LYS A 1 83 ? 7.528 5.691 -2.710 1.00 93.06 83 LYS A CA 1
ATOM 666 C C . LYS A 1 83 ? 6.924 4.595 -1.831 1.00 93.06 83 LYS A C 1
ATOM 668 O O . LYS A 1 83 ? 6.290 4.905 -0.828 1.00 93.06 83 LYS A O 1
ATOM 673 N N . VAL A 1 84 ? 7.184 3.322 -2.145 1.00 93.06 84 VAL A N 1
ATOM 674 C CA . VAL A 1 84 ? 6.739 2.172 -1.335 1.00 93.06 84 VAL A CA 1
ATOM 675 C C . VAL A 1 84 ? 7.233 2.297 0.103 1.00 93.06 84 VAL A C 1
ATOM 677 O O . VAL A 1 84 ? 6.436 2.143 1.024 1.00 93.06 84 VAL A O 1
ATOM 680 N N . LYS A 1 85 ? 8.518 2.617 0.309 1.00 93.69 85 LYS A N 1
ATOM 681 C CA . LYS A 1 85 ? 9.079 2.831 1.653 1.00 93.69 85 LYS A CA 1
ATOM 682 C C . LYS A 1 85 ? 8.393 3.987 2.380 1.00 93.69 85 LYS A C 1
ATOM 684 O O . LYS A 1 85 ? 8.030 3.829 3.539 1.00 93.69 85 LYS A O 1
ATOM 689 N N . GLY A 1 86 ? 8.172 5.114 1.702 1.00 94.25 86 GLY A N 1
ATOM 690 C CA . GLY A 1 86 ? 7.470 6.262 2.283 1.00 94.25 86 GLY A CA 1
ATOM 691 C C . GLY A 1 86 ? 6.056 5.909 2.752 1.00 94.25 86 GLY A C 1
ATOM 692 O O . GLY A 1 86 ? 5.697 6.188 3.896 1.00 94.25 86 GLY A O 1
ATOM 693 N N . ILE A 1 87 ? 5.285 5.224 1.902 1.00 94.06 87 ILE A N 1
ATOM 694 C CA . ILE A 1 87 ? 3.932 4.758 2.233 1.00 94.06 87 ILE A CA 1
ATOM 695 C C . ILE A 1 87 ? 3.975 3.749 3.382 1.00 94.06 87 ILE A C 1
ATOM 697 O O . ILE A 1 87 ? 3.175 3.851 4.307 1.00 94.06 87 ILE A O 1
ATOM 701 N N . TYR A 1 88 ? 4.915 2.802 3.353 1.00 94.44 88 TYR A N 1
ATOM 702 C CA . TYR A 1 88 ? 5.074 1.807 4.410 1.00 94.44 88 TYR A CA 1
ATOM 703 C C . TYR A 1 88 ? 5.296 2.482 5.767 1.00 94.44 88 TYR A C 1
ATOM 705 O O . TYR A 1 88 ? 4.515 2.266 6.685 1.00 94.44 88 TYR A O 1
ATOM 713 N N . THR A 1 89 ? 6.294 3.364 5.878 1.00 93.75 89 THR A N 1
ATOM 714 C CA . THR A 1 89 ? 6.605 4.078 7.127 1.00 93.75 89 THR A CA 1
ATOM 715 C C . THR A 1 89 ? 5.454 4.974 7.588 1.00 93.75 89 THR A C 1
ATOM 717 O O . THR A 1 89 ? 5.258 5.175 8.785 1.00 93.75 89 THR A O 1
ATOM 720 N N . MET A 1 90 ? 4.678 5.538 6.662 1.00 93.38 90 MET A N 1
ATOM 721 C CA . MET A 1 90 ? 3.482 6.305 7.006 1.00 93.38 90 MET A CA 1
ATOM 722 C C . MET A 1 90 ? 2.379 5.407 7.585 1.00 93.38 90 MET A C 1
ATOM 724 O O . MET A 1 90 ? 1.782 5.756 8.602 1.00 93.38 90 MET A O 1
ATOM 728 N N . LEU A 1 91 ? 2.105 4.266 6.948 1.00 91.25 91 LEU A N 1
ATOM 729 C CA . LEU A 1 91 ? 1.065 3.326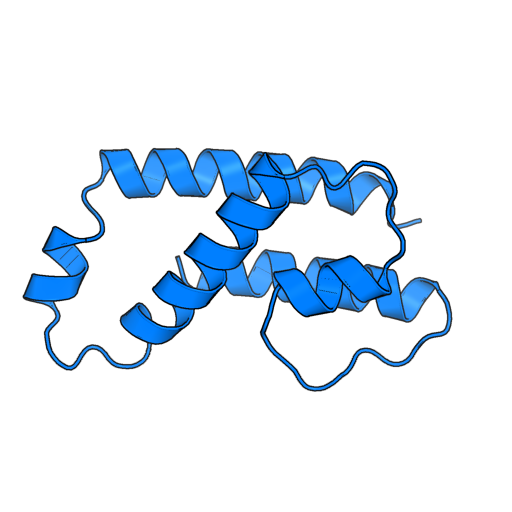 7.364 1.00 91.25 91 LEU A CA 1
ATOM 730 C C . LEU A 1 91 ? 1.429 2.595 8.657 1.00 91.25 91 LEU A C 1
ATOM 732 O O . LEU A 1 91 ? 0.559 2.425 9.502 1.00 91.25 91 LEU A O 1
ATOM 736 N N . GLU A 1 92 ? 2.695 2.228 8.842 1.00 91.75 92 GLU A N 1
ATOM 737 C CA . GLU A 1 92 ? 3.210 1.535 10.031 1.00 91.75 92 GLU A CA 1
ATOM 738 C C . GLU A 1 92 ? 2.918 2.297 11.328 1.00 91.75 92 GLU A C 1
ATOM 740 O O . GLU A 1 92 ? 2.595 1.684 12.335 1.00 91.75 92 GLU A O 1
ATOM 745 N N . LYS A 1 93 ? 2.886 3.635 11.291 1.00 89.56 93 LYS A N 1
ATOM 746 C CA . LYS A 1 93 ? 2.487 4.477 12.437 1.00 89.56 93 LYS A CA 1
ATOM 747 C C . LYS A 1 93 ? 1.037 4.274 12.897 1.00 89.56 93 LYS A C 1
ATOM 749 O O . LYS A 1 93 ? 0.643 4.836 13.914 1.00 89.56 93 LYS A O 1
ATOM 754 N N . ASN A 1 94 ? 0.231 3.552 12.121 1.00 84.88 94 ASN A N 1
ATOM 755 C CA . ASN A 1 94 ? -1.155 3.223 12.440 1.00 84.88 94 ASN A CA 1
ATOM 756 C C . ASN A 1 94 ? -1.314 1.806 13.010 1.00 84.88 94 ASN A C 1
ATOM 758 O O . ASN A 1 94 ? -2.449 1.441 13.317 1.00 84.88 94 ASN A O 1
ATOM 762 N N . LEU A 1 95 ? -0.225 1.032 13.109 1.00 79.94 95 LEU A N 1
ATOM 763 C CA . LEU A 1 95 ? -0.168 -0.196 13.899 1.00 79.94 95 LEU A CA 1
ATOM 764 C C . LEU A 1 95 ? 0.193 0.156 15.349 1.00 79.94 95 LEU A C 1
ATOM 766 O O . LEU A 1 95 ? 0.989 1.075 15.571 1.00 79.94 95 LEU A O 1
ATOM 770 N N . LYS A 1 96 ? -0.408 -0.532 16.321 1.00 63.66 96 LYS A N 1
ATOM 771 C CA . LYS A 1 96 ? -0.119 -0.345 17.755 1.00 63.66 96 LYS A CA 1
ATOM 772 C C . LYS A 1 96 ? 0.838 -1.389 18.312 1.00 63.66 96 LYS A C 1
ATOM 774 O O . LYS A 1 96 ? 0.667 -2.583 17.997 1.00 63.66 96 LYS A O 1
#